Protein AF-A0A8U0WMX7-F1 (afdb_monomer)

Organism: NCBI:txid7396

pLDDT: mean 73.25, std 19.68, range [37.12, 96.5]

Structure (mmCIF, N/CA/C/O backbone):
data_AF-A0A8U0WMX7-F1
#
_entry.id   AF-A0A8U0WMX7-F1
#
loop_
_atom_site.group_PDB
_atom_site.id
_atom_site.type_symbol
_atom_site.label_atom_id
_atom_site.label_alt_id
_atom_site.label_comp_id
_atom_site.label_asym_id
_atom_site.label_entity_id
_atom_site.label_seq_id
_atom_site.pdbx_PDB_ins_code
_atom_site.Cartn_x
_atom_site.Cartn_y
_atom_site.Cartn_z
_atom_site.occupancy
_atom_site.B_iso_or_equiv
_atom_site.auth_seq_id
_atom_site.auth_comp_id
_atom_site.auth_asym_id
_atom_site.auth_atom_id
_atom_site.pdbx_PDB_model_num
ATOM 1 N N . ILE A 1 1 ? -8.417 4.239 -1.440 1.00 60.44 1 ILE A N 1
ATOM 2 C CA . ILE A 1 1 ? -7.847 4.938 -0.265 1.00 60.44 1 ILE A CA 1
ATOM 3 C C . ILE A 1 1 ? -7.856 6.411 -0.624 1.00 60.44 1 ILE A C 1
ATOM 5 O O . ILE A 1 1 ? -7.407 6.710 -1.723 1.00 60.44 1 ILE A O 1
ATOM 9 N N . ILE A 1 2 ? -8.414 7.293 0.203 1.00 64.56 2 ILE A N 1
ATOM 10 C CA . ILE A 1 2 ? -8.280 8.741 -0.016 1.00 64.56 2 ILE A CA 1
ATOM 11 C C . ILE A 1 2 ? -6.976 9.174 0.667 1.00 64.56 2 ILE A C 1
ATOM 13 O O . ILE A 1 2 ? -6.680 8.674 1.750 1.00 64.56 2 ILE A O 1
ATOM 17 N N . ALA A 1 3 ? -6.176 10.057 0.059 1.00 67.25 3 ALA A N 1
ATOM 18 C CA . ALA A 1 3 ? -4.869 10.459 0.602 1.00 67.25 3 ALA A CA 1
ATOM 19 C C . ALA A 1 3 ? -4.937 10.964 2.062 1.00 67.25 3 ALA A C 1
ATOM 21 O O . ALA A 1 3 ? -4.042 10.684 2.858 1.00 67.25 3 ALA A O 1
ATOM 22 N N . SER A 1 4 ? -6.039 11.618 2.446 1.00 69.19 4 SER A N 1
ATOM 23 C CA . SER A 1 4 ? -6.305 12.061 3.822 1.00 69.19 4 SER A CA 1
ATOM 24 C C . SER A 1 4 ? -6.423 10.914 4.837 1.00 69.19 4 SER A C 1
ATOM 26 O O . SER A 1 4 ? -6.137 11.096 6.015 1.00 69.19 4 SER A O 1
ATOM 28 N N . ASP A 1 5 ? -6.812 9.708 4.411 1.00 75.38 5 ASP A N 1
ATOM 29 C CA . ASP A 1 5 ? -6.971 8.552 5.308 1.00 75.38 5 ASP A CA 1
ATOM 30 C C . ASP A 1 5 ? -5.626 7.966 5.771 1.00 75.38 5 ASP A C 1
ATOM 32 O O . ASP A 1 5 ? -5.595 7.099 6.648 1.00 75.38 5 ASP A O 1
ATOM 36 N N . ILE A 1 6 ? -4.522 8.399 5.154 1.00 84.75 6 ILE A N 1
ATOM 37 C CA . ILE A 1 6 ? -3.182 7.829 5.320 1.00 84.75 6 ILE A CA 1
ATOM 38 C C . ILE A 1 6 ? -2.112 8.892 5.604 1.00 84.75 6 ILE A C 1
ATOM 40 O O . ILE A 1 6 ? -0.927 8.632 5.415 1.00 84.75 6 ILE A O 1
ATOM 44 N N . GLU A 1 7 ? -2.490 10.064 6.127 1.00 84.62 7 GLU A N 1
ATOM 45 C CA . GLU A 1 7 ? -1.554 11.154 6.468 1.00 84.62 7 GLU A CA 1
ATOM 46 C C . GLU A 1 7 ? -0.399 10.711 7.385 1.00 84.62 7 GLU A C 1
ATOM 48 O O . GLU A 1 7 ? 0.707 11.242 7.314 1.00 84.62 7 GLU A O 1
ATOM 53 N N . GLN A 1 8 ? -0.613 9.681 8.210 1.00 84.56 8 GLN A N 1
ATOM 54 C CA . GLN A 1 8 ? 0.416 9.098 9.082 1.00 84.56 8 GLN A CA 1
ATOM 55 C C . GLN A 1 8 ? 1.598 8.484 8.308 1.00 84.56 8 GLN A C 1
ATOM 57 O O . GLN A 1 8 ? 2.674 8.273 8.876 1.00 84.56 8 GLN A O 1
ATOM 62 N N . LEU A 1 9 ? 1.422 8.201 7.014 1.00 87.25 9 LEU A N 1
ATOM 63 C CA . LEU A 1 9 ? 2.481 7.736 6.121 1.00 87.25 9 LEU A CA 1
ATOM 64 C C . LEU A 1 9 ? 3.396 8.871 5.637 1.00 87.25 9 LEU A C 1
ATOM 66 O O . LEU A 1 9 ? 4.478 8.577 5.137 1.00 87.25 9 LEU A O 1
ATOM 70 N N . ASN A 1 10 ? 3.050 10.148 5.857 1.00 84.06 10 ASN A N 1
ATOM 71 C CA . ASN A 1 10 ? 3.895 11.303 5.504 1.00 84.06 10 ASN A CA 1
ATOM 72 C C . ASN A 1 10 ? 5.251 11.319 6.235 1.00 84.06 10 ASN A C 1
ATOM 74 O O . ASN A 1 10 ? 6.141 12.086 5.878 1.00 84.06 10 ASN A O 1
ATOM 78 N N . LYS A 1 11 ? 5.432 10.455 7.242 1.00 85.00 11 LYS A N 1
ATOM 79 C CA . LYS A 1 11 ? 6.725 10.206 7.896 1.00 85.00 11 LYS A CA 1
ATOM 80 C C . LYS A 1 11 ? 7.746 9.506 6.991 1.00 85.00 11 LYS A C 1
ATOM 82 O O . LYS A 1 11 ? 8.937 9.541 7.288 1.00 85.00 11 LYS A O 1
ATOM 87 N N . PHE A 1 12 ? 7.295 8.820 5.940 1.00 87.44 12 PHE A N 1
ATOM 88 C CA . PHE A 1 12 ? 8.174 8.167 4.976 1.00 87.44 12 PHE A CA 1
ATOM 89 C C . PHE A 1 12 ? 8.598 9.149 3.887 1.00 87.44 12 PHE A C 1
ATOM 91 O O . PHE A 1 12 ? 7.809 9.983 3.447 1.00 87.44 12 PHE A O 1
ATOM 98 N N . SER A 1 13 ? 9.838 9.017 3.412 1.00 83.69 13 SER A N 1
ATOM 99 C CA . SER A 1 13 ? 10.357 9.840 2.319 1.00 83.69 13 SER A CA 1
ATOM 100 C C . SER A 1 13 ? 9.501 9.677 1.057 1.00 83.69 13 SER A C 1
ATOM 102 O O . SER A 1 13 ? 9.469 8.605 0.445 1.00 83.69 13 SER A O 1
ATOM 104 N N . CYS A 1 14 ? 8.817 10.753 0.670 1.00 79.75 14 CYS A N 1
ATOM 105 C CA . CYS A 1 14 ? 8.045 10.829 -0.566 1.00 79.75 14 CYS A CA 1
ATOM 106 C C . CYS A 1 14 ? 8.983 11.089 -1.756 1.00 79.75 14 CYS A C 1
ATOM 108 O O . CYS A 1 14 ? 9.892 11.914 -1.676 1.00 79.75 14 CYS A O 1
ATOM 110 N N . GLY A 1 15 ? 8.764 10.384 -2.866 1.00 73.25 15 GLY A N 1
ATOM 111 C CA . GLY A 1 15 ? 9.591 10.435 -4.076 1.00 73.25 15 GLY A CA 1
ATOM 112 C C . GLY A 1 15 ? 9.359 11.640 -4.981 1.00 73.25 15 GLY A C 1
ATOM 113 O O . GLY A 1 15 ? 9.855 11.654 -6.102 1.00 73.25 15 GLY A O 1
ATOM 114 N N . GLY A 1 16 ? 8.603 12.636 -4.517 1.00 67.62 16 GLY A N 1
ATOM 115 C CA . GLY A 1 16 ? 8.374 13.893 -5.231 1.00 67.62 16 GLY A CA 1
ATOM 116 C C . GLY A 1 16 ? 7.174 13.899 -6.182 1.00 67.62 16 GLY A C 1
ATOM 117 O O . GLY A 1 16 ? 6.813 14.972 -6.654 1.00 67.62 16 GLY A O 1
ATOM 118 N N . TYR A 1 17 ? 6.517 12.758 -6.424 1.00 75.81 17 TYR A N 1
ATOM 119 C CA . TYR A 1 17 ? 5.250 12.691 -7.163 1.00 75.81 17 TYR A CA 1
ATOM 120 C C . TYR A 1 17 ? 4.098 12.323 -6.221 1.00 75.81 17 TYR A C 1
ATOM 122 O O . TYR A 1 17 ? 4.092 11.243 -5.624 1.00 75.81 17 TYR A O 1
ATOM 130 N N . SER A 1 18 ? 3.142 13.242 -6.078 1.00 81.19 18 SER A N 1
ATOM 131 C CA . SER A 1 18 ? 1.911 13.051 -5.316 1.00 81.19 18 SER A CA 1
ATOM 132 C C . SER A 1 18 ? 0.786 13.866 -5.954 1.00 81.19 18 SER A C 1
ATOM 134 O O . SER A 1 18 ? 0.950 15.064 -6.176 1.00 81.19 18 SER A O 1
ATOM 136 N N . ASP A 1 19 ? -0.346 13.225 -6.218 1.00 84.06 19 ASP A N 1
ATOM 137 C CA . ASP A 1 19 ? -1.609 13.854 -6.609 1.00 84.06 19 ASP A CA 1
ATOM 138 C C . ASP A 1 19 ? -2.739 13.416 -5.657 1.00 84.06 19 ASP A C 1
ATOM 140 O O . ASP A 1 19 ? -2.482 12.815 -4.613 1.00 84.06 19 ASP A O 1
ATOM 144 N N . GLU A 1 20 ? -3.991 13.747 -5.978 1.00 82.75 20 GLU A N 1
ATOM 145 C CA . GLU A 1 20 ? -5.161 13.435 -5.140 1.00 82.75 20 GLU A CA 1
ATOM 146 C C . GLU A 1 20 ? -5.394 11.924 -4.932 1.00 82.75 20 GLU A C 1
ATOM 148 O O . GLU A 1 20 ? -6.052 11.514 -3.974 1.00 82.75 20 GLU A O 1
ATOM 153 N N . THR A 1 21 ? -4.859 11.088 -5.823 1.00 84.38 21 THR A N 1
ATOM 154 C CA . THR A 1 21 ? -5.112 9.641 -5.898 1.00 84.38 21 THR A CA 1
ATOM 155 C C . THR A 1 21 ? -3.848 8.784 -5.835 1.00 84.38 21 THR A C 1
ATOM 157 O O . THR A 1 21 ? -3.938 7.585 -5.566 1.00 84.38 21 THR A O 1
ATOM 160 N N . THR A 1 22 ? -2.678 9.387 -6.041 1.00 87.62 22 THR A N 1
ATOM 161 C CA . THR A 1 22 ? -1.391 8.700 -6.162 1.00 87.62 22 THR A CA 1
ATOM 162 C C . THR A 1 22 ? -0.356 9.348 -5.257 1.00 87.62 22 THR A C 1
ATOM 164 O O . THR A 1 22 ? -0.168 10.558 -5.292 1.00 87.62 22 THR A O 1
ATOM 167 N N . ILE A 1 23 ? 0.373 8.540 -4.486 1.00 87.69 23 ILE A N 1
ATOM 168 C CA . ILE A 1 23 ? 1.525 8.981 -3.689 1.00 87.69 23 ILE A CA 1
ATOM 169 C C . ILE A 1 23 ? 2.672 8.006 -3.938 1.00 87.69 23 ILE A C 1
ATOM 171 O O . ILE A 1 23 ? 2.476 6.791 -3.889 1.00 87.69 23 ILE A O 1
ATOM 175 N N . VAL A 1 24 ? 3.875 8.526 -4.186 1.00 90.25 24 VAL A N 1
ATOM 176 C CA . VAL A 1 24 ? 5.076 7.709 -4.394 1.00 90.25 24 VAL A CA 1
ATOM 177 C C . VAL A 1 24 ? 5.966 7.755 -3.160 1.00 90.25 24 VAL A C 1
ATOM 179 O O . VAL A 1 24 ? 6.443 8.818 -2.772 1.00 90.25 24 VAL A O 1
ATOM 182 N N . TYR A 1 25 ? 6.268 6.593 -2.585 1.00 89.75 25 TYR A N 1
ATOM 183 C CA . TYR A 1 25 ? 7.238 6.459 -1.497 1.00 89.75 25 TYR A CA 1
ATOM 184 C C . TYR A 1 25 ? 8.525 5.799 -1.995 1.00 89.75 25 TYR A C 1
ATOM 186 O O . TYR A 1 25 ? 8.478 4.795 -2.702 1.00 89.75 25 TYR A O 1
ATOM 194 N N . LEU A 1 26 ? 9.683 6.325 -1.585 1.00 90.88 26 LEU A N 1
ATOM 195 C CA . LEU A 1 26 ? 11.000 5.758 -1.914 1.00 90.88 26 LEU A CA 1
ATOM 196 C C . LEU A 1 26 ? 11.487 4.799 -0.819 1.00 90.88 26 LEU A C 1
ATOM 198 O O . LEU A 1 26 ? 12.604 4.918 -0.317 1.00 90.88 26 LEU 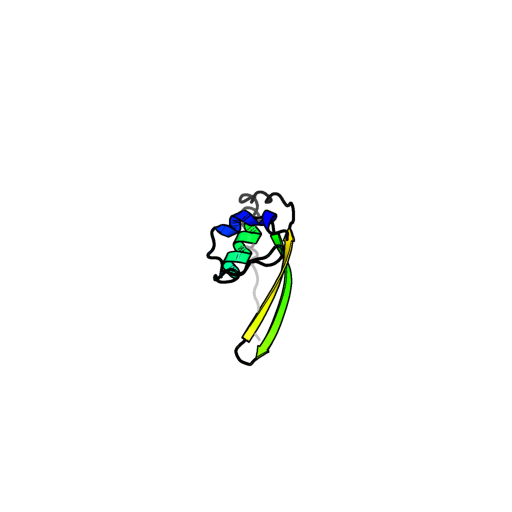A O 1
ATOM 202 N N . VAL A 1 27 ? 10.628 3.866 -0.406 1.00 91.19 27 VAL A N 1
ATOM 203 C CA . VAL A 1 27 ? 10.936 2.854 0.616 1.00 91.19 27 VAL A CA 1
ATOM 20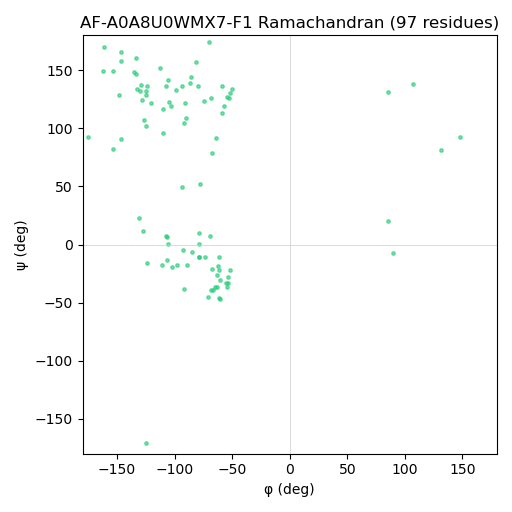4 C C . VAL A 1 27 ? 10.480 1.472 0.157 1.00 91.19 27 VAL A C 1
ATOM 206 O O . VAL A 1 27 ? 9.631 1.347 -0.722 1.00 91.19 27 VAL A O 1
ATOM 209 N N . HIS A 1 28 ? 11.035 0.421 0.766 1.00 92.31 28 HIS A N 1
ATOM 210 C CA . HIS A 1 28 ? 10.638 -0.951 0.458 1.00 92.31 28 HIS A CA 1
ATOM 211 C C . HIS A 1 28 ? 9.130 -1.156 0.718 1.00 92.31 28 HIS A C 1
ATOM 213 O O . HIS A 1 28 ? 8.650 -0.736 1.778 1.00 92.31 28 HIS A O 1
ATOM 219 N N . PRO A 1 29 ? 8.377 -1.831 -0.175 1.00 92.94 29 PRO A N 1
ATOM 220 C CA . PRO A 1 29 ? 6.920 -1.964 -0.063 1.00 92.94 29 PRO A CA 1
ATOM 221 C C . PRO A 1 29 ? 6.463 -2.567 1.269 1.00 92.94 29 PRO A C 1
ATOM 223 O O . PRO A 1 29 ? 5.444 -2.137 1.802 1.00 92.94 29 PRO A O 1
ATOM 226 N N . CYS A 1 30 ? 7.243 -3.476 1.871 1.00 94.06 30 CYS A N 1
ATOM 227 C CA . CYS A 1 30 ? 6.936 -4.022 3.201 1.00 94.06 30 CYS A CA 1
ATOM 228 C C . CYS A 1 30 ? 6.739 -2.937 4.272 1.00 94.06 30 CYS A C 1
ATOM 230 O O . CYS A 1 30 ? 5.864 -3.085 5.112 1.00 94.06 30 CYS A O 1
ATOM 232 N N . HIS A 1 31 ? 7.494 -1.831 4.236 1.00 93.44 31 HIS A N 1
ATOM 233 C CA . HIS A 1 31 ? 7.326 -0.753 5.218 1.00 93.44 31 HIS A CA 1
ATOM 234 C C . HIS A 1 31 ? 5.976 -0.045 5.063 1.00 93.44 31 HIS A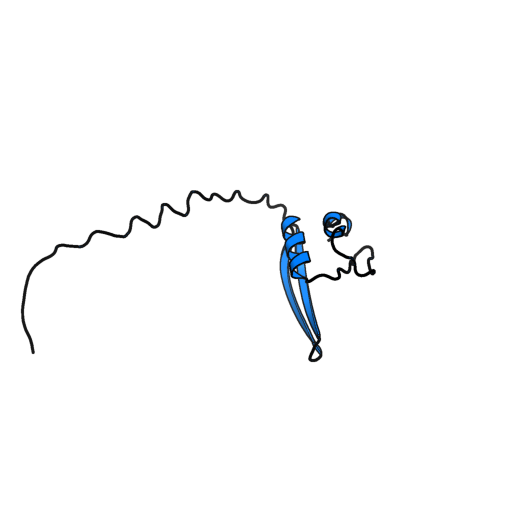 C 1
ATOM 236 O O . HIS A 1 31 ? 5.339 0.292 6.061 1.00 93.44 31 HIS A O 1
ATOM 242 N N . ILE A 1 32 ? 5.533 0.162 3.820 1.00 93.75 32 ILE A N 1
ATOM 243 C CA . ILE A 1 32 ? 4.241 0.789 3.530 1.00 93.75 32 ILE A CA 1
ATOM 244 C C . ILE A 1 32 ? 3.100 -0.159 3.894 1.00 93.75 32 ILE A C 1
ATOM 246 O O . ILE A 1 32 ? 2.161 0.257 4.566 1.00 93.75 32 ILE A O 1
ATOM 250 N N . LEU A 1 33 ? 3.203 -1.437 3.521 1.00 94.31 33 LEU A N 1
ATOM 251 C CA . LEU A 1 33 ? 2.192 -2.449 3.830 1.00 94.31 33 LEU A CA 1
ATOM 252 C C . LEU A 1 33 ? 2.004 -2.626 5.342 1.00 94.31 33 LEU A C 1
ATOM 254 O O . LEU A 1 33 ? 0.872 -2.571 5.811 1.00 94.31 33 LEU A O 1
ATOM 258 N N . SER A 1 34 ? 3.088 -2.741 6.115 1.00 93.38 34 SER A N 1
ATOM 259 C CA . SER A 1 34 ? 3.001 -2.847 7.578 1.00 93.38 34 SER A CA 1
ATOM 260 C C . SER A 1 34 ? 2.428 -1.585 8.228 1.00 93.38 34 SER A C 1
ATOM 262 O O . SER A 1 34 ? 1.676 -1.665 9.194 1.00 93.38 34 SER A O 1
ATOM 264 N N . ALA A 1 35 ? 2.750 -0.397 7.711 1.00 92.94 35 ALA A N 1
ATOM 265 C CA . ALA A 1 35 ? 2.160 0.832 8.231 1.00 92.94 35 ALA A CA 1
ATOM 266 C C . ALA A 1 35 ? 0.658 0.921 7.918 1.00 92.94 35 ALA A C 1
ATOM 268 O O . ALA A 1 35 ? -0.117 1.336 8.775 1.00 92.94 35 ALA A O 1
ATOM 269 N N . LEU A 1 36 ? 0.239 0.496 6.723 1.00 92.31 36 LEU A N 1
ATOM 270 C CA . LEU A 1 36 ? -1.172 0.395 6.351 1.00 92.31 36 LEU A CA 1
ATOM 271 C C . LEU A 1 36 ? -1.925 -0.625 7.220 1.00 92.31 36 LEU A C 1
ATOM 273 O O . LEU A 1 36 ? -3.063 -0.363 7.596 1.00 92.31 36 LEU A O 1
ATOM 277 N N . GLU A 1 37 ? -1.288 -1.729 7.604 1.00 92.06 37 GLU A N 1
ATOM 278 C CA . GLU A 1 37 ? -1.853 -2.712 8.537 1.00 92.06 37 GLU A CA 1
ATOM 279 C C . GLU A 1 37 ? -2.149 -2.103 9.913 1.00 92.06 37 GLU A C 1
ATOM 281 O O . GLU A 1 37 ? -3.265 -2.229 10.412 1.00 92.06 37 GLU A O 1
ATOM 286 N N . ILE A 1 38 ? -1.211 -1.332 10.474 1.00 90.56 38 ILE A N 1
ATOM 287 C CA . ILE A 1 38 ? -1.409 -0.596 11.739 1.00 90.56 38 ILE A CA 1
ATOM 288 C C . ILE A 1 38 ? -2.559 0.423 11.630 1.00 90.56 38 ILE A C 1
ATOM 290 O O . ILE A 1 38 ? -3.252 0.695 12.607 1.00 90.56 38 ILE A O 1
ATOM 294 N N . LEU A 1 39 ? -2.789 0.975 10.435 1.00 89.88 39 LEU A N 1
ATOM 295 C CA . LEU A 1 39 ? -3.900 1.889 10.141 1.00 89.88 39 LEU A CA 1
ATOM 296 C C . LEU A 1 39 ? -5.251 1.175 9.926 1.00 89.88 39 LEU A C 1
ATOM 298 O O . LEU A 1 39 ? -6.256 1.838 9.647 1.00 89.88 39 LEU A O 1
ATOM 302 N N . GLY A 1 40 ? -5.286 -0.156 10.036 1.00 90.12 40 GLY A N 1
ATOM 303 C CA . GLY A 1 40 ? -6.487 -0.974 9.867 1.00 90.12 40 GLY A CA 1
ATOM 304 C C . GLY A 1 40 ? -6.790 -1.352 8.416 1.00 90.12 40 GLY A C 1
ATOM 305 O O . GLY A 1 40 ? -7.933 -1.667 8.083 1.00 90.12 40 GLY A O 1
ATOM 306 N N . PHE A 1 41 ? -5.804 -1.294 7.517 1.00 91.69 41 PHE A N 1
ATOM 307 C CA . PHE A 1 41 ? -5.951 -1.790 6.150 1.00 91.69 41 PHE A CA 1
ATOM 308 C C . PHE A 1 41 ? -5.353 -3.184 6.010 1.00 91.69 41 PHE A C 1
ATOM 310 O O . PHE A 1 41 ? -4.201 -3.410 6.358 1.00 91.69 41 PHE A O 1
ATOM 317 N N . ARG A 1 42 ? -6.086 -4.098 5.377 1.00 92.69 42 ARG A N 1
ATOM 318 C CA . ARG A 1 42 ? -5.564 -5.415 5.002 1.00 92.69 42 ARG A CA 1
ATOM 319 C C . ARG A 1 42 ? -5.448 -5.568 3.495 1.00 92.69 42 ARG A C 1
ATOM 321 O O . ARG A 1 42 ? -6.245 -5.000 2.745 1.00 92.69 42 ARG A O 1
ATOM 328 N N . VAL A 1 43 ? -4.504 -6.394 3.059 1.00 94.38 43 VAL A N 1
ATOM 329 C CA . VAL A 1 43 ? -4.442 -6.873 1.674 1.00 94.38 43 VAL A CA 1
ATOM 330 C C . VAL A 1 43 ? -5.632 -7.805 1.432 1.00 94.38 43 VAL A C 1
ATOM 332 O O . VAL A 1 43 ? -5.816 -8.774 2.162 1.00 94.38 43 VAL A O 1
ATOM 335 N N . VAL A 1 44 ? -6.425 -7.534 0.397 1.00 95.56 44 VAL A N 1
ATOM 336 C CA . VAL A 1 44 ? -7.539 -8.404 -0.035 1.00 95.56 44 VAL A CA 1
ATOM 337 C C . VAL A 1 44 ? -7.284 -9.080 -1.380 1.00 95.56 44 VAL A C 1
ATOM 339 O O . VAL A 1 44 ? -7.938 -10.064 -1.706 1.00 95.56 44 VAL A O 1
ATOM 342 N N . ALA A 1 45 ? -6.329 -8.569 -2.156 1.00 96.44 45 ALA A N 1
ATOM 343 C CA . ALA A 1 45 ? -5.839 -9.194 -3.375 1.00 96.44 45 ALA A CA 1
ATOM 344 C C . ALA A 1 45 ? -4.401 -8.744 -3.643 1.00 96.44 45 ALA A C 1
ATOM 346 O O . ALA A 1 45 ? -4.031 -7.611 -3.321 1.00 96.44 45 ALA A O 1
ATOM 347 N N . SER A 1 46 ? -3.608 -9.609 -4.265 1.00 96.31 46 SER A N 1
ATOM 348 C CA . SER A 1 46 ? -2.276 -9.283 -4.762 1.00 96.31 46 SER A CA 1
ATOM 349 C C . SER A 1 46 ? -2.087 -9.836 -6.169 1.00 96.31 46 SER A C 1
ATOM 351 O O . SER A 1 46 ? -2.658 -10.865 -6.534 1.00 96.31 46 SER A O 1
ATOM 353 N N . SER A 1 47 ? -1.292 -9.140 -6.970 1.00 95.12 47 SER A N 1
ATOM 354 C CA . SER A 1 47 ? -0.915 -9.579 -8.311 1.00 95.12 47 SER A CA 1
ATOM 355 C C . SER A 1 47 ? 0.499 -9.125 -8.639 1.00 95.12 47 SER A C 1
ATOM 357 O O . SER A 1 47 ? 1.001 -8.155 -8.069 1.00 95.12 47 SER A O 1
ATOM 359 N N . SER A 1 48 ? 1.129 -9.811 -9.584 1.00 92.88 48 SER A N 1
ATOM 360 C CA . SER A 1 48 ? 2.415 -9.412 -10.1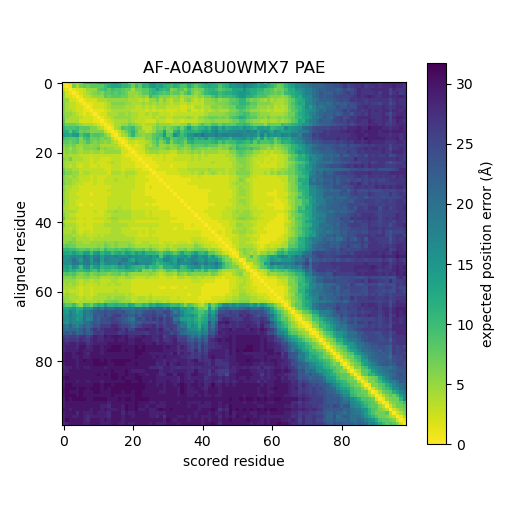40 1.00 92.88 48 SER A CA 1
ATOM 361 C C . SER A 1 48 ? 2.400 -9.496 -11.660 1.00 92.88 48 SER A C 1
ATOM 363 O O . SER A 1 48 ? 1.735 -10.351 -12.249 1.00 92.88 48 SER A O 1
ATOM 365 N N . THR A 1 49 ? 3.143 -8.597 -12.291 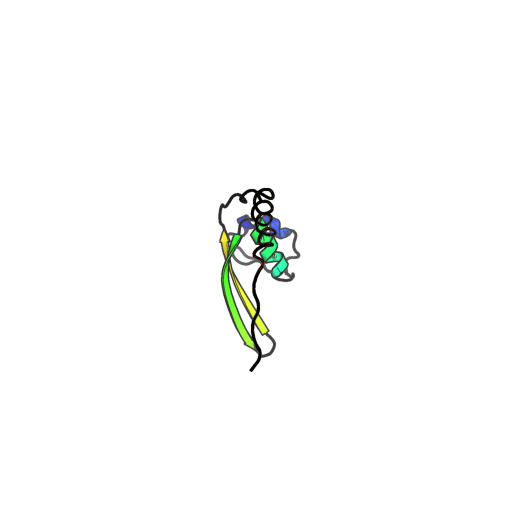1.00 87.94 49 THR A N 1
ATOM 366 C CA . THR A 1 49 ? 3.368 -8.566 -13.736 1.00 87.94 49 THR A CA 1
ATOM 367 C C . THR A 1 49 ? 4.869 -8.501 -13.993 1.00 87.94 49 THR A C 1
ATOM 369 O O . THR A 1 49 ? 5.569 -7.618 -13.500 1.00 87.94 49 THR A O 1
ATOM 372 N N . ALA A 1 50 ? 5.380 -9.459 -14.768 1.00 83.25 50 ALA A N 1
ATOM 373 C CA . ALA A 1 50 ? 6.755 -9.441 -15.254 1.00 83.25 50 ALA A CA 1
ATOM 374 C C . ALA A 1 50 ? 6.765 -8.747 -16.622 1.00 83.25 50 ALA A C 1
ATOM 376 O O . ALA A 1 50 ? 6.296 -9.312 -17.610 1.00 83.25 50 ALA A O 1
ATOM 377 N N . VAL A 1 51 ? 7.240 -7.500 -16.674 1.00 69.62 51 VAL A N 1
ATOM 378 C CA . VAL A 1 51 ? 7.155 -6.666 -17.888 1.00 69.62 51 VAL A CA 1
ATOM 379 C C . VAL A 1 51 ? 8.414 -6.815 -18.749 1.00 69.62 51 VAL A C 1
ATOM 381 O O . VAL A 1 51 ? 8.332 -6.857 -19.976 1.00 69.62 51 VAL A O 1
ATOM 384 N N . LYS A 1 52 ? 9.593 -6.920 -18.119 1.00 78.69 52 LYS A N 1
ATOM 385 C CA . LYS A 1 52 ? 10.908 -7.151 -18.753 1.00 78.69 52 LYS A CA 1
ATOM 386 C C . LYS A 1 52 ? 11.780 -8.002 -17.826 1.00 78.69 52 LYS A C 1
ATOM 388 O O . LYS A 1 52 ? 11.451 -8.125 -16.652 1.00 78.69 52 LYS A O 1
ATOM 393 N N . GLN A 1 53 ? 12.886 -8.555 -18.341 1.00 66.50 53 GLN A N 1
ATOM 394 C CA . GLN A 1 53 ? 13.747 -9.518 -17.624 1.00 66.50 53 GLN A CA 1
ATOM 395 C C . GLN A 1 53 ? 14.199 -9.063 -16.221 1.00 66.50 53 GLN A C 1
ATOM 397 O O . GLN A 1 53 ? 14.430 -9.922 -15.380 1.00 66.50 53 GLN A O 1
ATOM 402 N N . ASP A 1 54 ? 14.196 -7.755 -15.934 1.00 78.69 54 ASP A N 1
ATOM 403 C CA . ASP A 1 54 ? 14.617 -7.196 -14.642 1.00 78.69 54 ASP A CA 1
ATOM 404 C C . ASP A 1 54 ? 13.583 -6.257 -13.990 1.00 78.69 54 ASP A C 1
ATOM 406 O O . ASP A 1 54 ? 13.902 -5.543 -13.039 1.00 78.69 54 ASP A O 1
ATOM 410 N N . TYR A 1 55 ? 12.342 -6.216 -14.495 1.00 80.94 55 TYR A N 1
ATOM 411 C CA . TYR A 1 55 ? 11.295 -5.340 -13.960 1.00 80.94 55 TYR A CA 1
ATOM 412 C C . TYR A 1 55 ? 10.051 -6.137 -13.579 1.00 80.94 55 TYR A C 1
ATOM 414 O O . TYR A 1 55 ? 9.244 -6.521 -14.433 1.00 80.94 55 TYR A O 1
ATOM 422 N N . ASN A 1 56 ? 9.925 -6.367 -12.273 1.00 86.19 56 ASN A N 1
ATOM 423 C CA . ASN A 1 56 ? 8.764 -6.990 -11.661 1.00 86.19 56 ASN A CA 1
ATOM 424 C C . ASN A 1 56 ? 7.920 -5.912 -10.990 1.00 86.19 56 ASN A C 1
ATOM 426 O O . ASN A 1 56 ? 8.380 -5.240 -10.064 1.00 86.19 56 ASN A O 1
ATOM 430 N N . GLU A 1 57 ? 6.684 -5.777 -11.446 1.00 91.25 57 GLU A N 1
ATOM 431 C CA . GLU A 1 57 ? 5.681 -4.953 -10.790 1.00 91.25 57 GLU A CA 1
ATOM 432 C C . GLU A 1 57 ? 4.861 -5.827 -9.847 1.00 91.25 57 GLU A C 1
ATOM 434 O O . GLU A 1 57 ? 4.456 -6.941 -10.190 1.00 91.25 57 GLU A O 1
ATOM 439 N N . TYR A 1 58 ? 4.603 -5.303 -8.653 1.00 93.19 58 TYR A N 1
ATOM 440 C CA . TYR A 1 58 ? 3.753 -5.929 -7.652 1.00 93.19 58 TYR A CA 1
ATOM 441 C C . TYR A 1 58 ? 2.650 -4.954 -7.274 1.00 93.19 58 TYR A C 1
ATOM 443 O O . TYR A 1 58 ? 2.900 -3.765 -7.073 1.00 93.19 58 TYR A O 1
ATOM 451 N N . MET A 1 59 ? 1.433 -5.467 -7.163 1.00 94.88 59 MET A N 1
ATOM 452 C CA . MET A 1 59 ? 0.256 -4.685 -6.830 1.00 94.88 59 MET A CA 1
ATOM 453 C C . MET A 1 59 ? -0.484 -5.346 -5.675 1.00 94.88 59 MET A C 1
ATOM 455 O O . MET A 1 59 ? -0.670 -6.564 -5.653 1.00 94.88 59 MET A O 1
ATOM 459 N N . TRP A 1 60 ? -0.937 -4.524 -4.731 1.00 96.50 60 TRP A N 1
ATOM 460 C CA . TRP A 1 60 ? -1.772 -4.942 -3.613 1.00 96.50 60 TRP A CA 1
ATOM 461 C C . TRP A 1 60 ? -3.041 -4.102 -3.594 1.00 96.50 60 TRP A C 1
ATOM 463 O O . TRP A 1 60 ? -2.987 -2.874 -3.609 1.00 96.50 60 TRP A O 1
ATOM 473 N N . THR A 1 61 ? -4.189 -4.770 -3.538 1.00 95.00 61 THR A N 1
ATOM 474 C CA . THR A 1 61 ? -5.465 -4.115 -3.252 1.00 95.00 61 THR A CA 1
ATOM 475 C C . THR A 1 61 ? -5.690 -4.155 -1.752 1.00 95.00 61 THR A C 1
ATOM 477 O O . THR A 1 61 ? -5.737 -5.234 -1.158 1.00 95.00 61 THR A O 1
ATOM 480 N N . MET A 1 62 ? -5.839 -2.980 -1.146 1.00 93.12 62 MET A N 1
ATOM 481 C CA . MET A 1 62 ? -6.030 -2.824 0.293 1.00 93.12 62 MET A CA 1
ATOM 482 C C . MET A 1 62 ? -7.485 -2.472 0.609 1.00 93.12 62 MET A C 1
ATOM 484 O O . MET A 1 62 ? -8.097 -1.658 -0.086 1.00 93.12 62 MET A O 1
ATOM 488 N N . ARG A 1 63 ? -8.028 -3.025 1.694 1.00 91.62 63 ARG A N 1
ATOM 489 C CA . ARG A 1 63 ? -9.351 -2.678 2.231 1.00 91.62 63 ARG A CA 1
ATOM 490 C C . ARG A 1 63 ? -9.218 -2.271 3.691 1.00 91.62 63 ARG A C 1
ATOM 492 O O . ARG A 1 63 ? -8.583 -2.987 4.458 1.00 91.62 63 ARG A O 1
ATOM 499 N N . LYS A 1 64 ? -9.828 -1.143 4.065 1.00 89.12 64 LYS A N 1
ATOM 500 C CA . LYS A 1 64 ? -9.949 -0.746 5.470 1.00 89.12 64 LYS A CA 1
ATOM 501 C C . LYS A 1 64 ? -11.011 -1.608 6.132 1.00 89.12 64 LYS A C 1
ATOM 503 O O . LYS A 1 64 ? -12.149 -1.642 5.659 1.00 89.12 64 LYS A O 1
ATOM 508 N N . GLU A 1 65 ? -10.638 -2.295 7.196 1.00 79.56 65 GLU A N 1
ATOM 509 C CA . GLU A 1 65 ? -11.562 -3.082 8.000 1.00 79.56 65 GLU A CA 1
ATOM 510 C C . GLU A 1 65 ? -11.535 -2.537 9.418 1.00 79.56 65 GLU A C 1
ATOM 512 O O . GLU A 1 65 ? -10.480 -2.421 10.030 1.00 79.56 65 GLU A O 1
ATOM 517 N N . PHE A 1 66 ? -12.698 -2.119 9.914 1.00 62.22 66 PHE A N 1
ATOM 518 C CA . PHE A 1 66 ? -12.868 -1.550 11.251 1.00 62.22 66 PHE A CA 1
ATOM 519 C C . PHE A 1 66 ? -12.878 -2.652 12.314 1.00 62.22 66 PHE A C 1
ATOM 521 O O . PHE A 1 66 ? -13.818 -2.757 13.097 1.00 62.22 66 PHE A O 1
ATOM 528 N N . SER A 1 67 ? -11.868 -3.512 12.307 1.00 58.56 67 SER A N 1
ATOM 529 C CA . SER A 1 67 ? -11.725 -4.525 13.339 1.00 58.56 67 SER A CA 1
ATOM 530 C C . SER A 1 67 ? -10.890 -3.919 14.456 1.00 58.56 67 SER A C 1
ATOM 532 O O . SER A 1 67 ? -9.699 -3.668 14.281 1.00 58.56 67 SER A O 1
ATOM 534 N N . GLU A 1 68 ? -11.527 -3.642 15.593 1.00 53.28 68 GLU A N 1
ATOM 535 C CA . GLU A 1 68 ? -10.813 -3.489 16.860 1.00 53.28 68 GLU A CA 1
ATOM 536 C C . GLU A 1 68 ? -9.923 -4.734 17.028 1.00 53.28 68 GLU A C 1
ATOM 538 O O . GLU A 1 68 ? -10.409 -5.838 16.759 1.00 53.28 68 GLU A O 1
ATOM 543 N N . PRO A 1 69 ? -8.620 -4.597 17.342 1.00 58.69 69 PRO A N 1
ATOM 544 C CA . PRO A 1 69 ? -7.761 -5.763 17.484 1.00 58.69 69 PRO A CA 1
ATOM 545 C C . PRO A 1 69 ? -8.377 -6.670 18.547 1.00 58.69 69 PRO A C 1
ATOM 547 O O . PRO A 1 69 ? -8.560 -6.232 19.685 1.00 58.69 69 PRO A O 1
ATOM 550 N N . GLU A 1 70 ? -8.729 -7.906 18.175 1.00 55.06 70 GLU A N 1
ATOM 551 C CA . GLU A 1 70 ? -9.142 -8.899 19.164 1.00 55.06 70 GLU A CA 1
ATOM 552 C C . GLU A 1 70 ? -8.032 -8.960 20.222 1.00 55.06 70 GLU A C 1
ATOM 554 O O . GLU A 1 70 ? -6.853 -9.083 19.855 1.00 55.06 70 GLU A O 1
ATOM 559 N N . PRO A 1 71 ? -8.359 -8.788 21.516 1.00 63.59 71 PRO A N 1
ATOM 560 C CA . PRO A 1 71 ? -7.358 -8.871 22.560 1.00 63.59 71 PRO A CA 1
ATOM 561 C C . PRO A 1 71 ? -6.658 -10.219 22.419 1.00 63.59 71 PRO A C 1
ATOM 563 O O . PRO A 1 71 ? -7.303 -11.263 22.329 1.00 63.59 71 PRO A O 1
ATOM 566 N N . LEU A 1 72 ? -5.328 -10.187 22.343 1.00 56.91 72 LEU A N 1
ATOM 567 C CA . LEU A 1 72 ? -4.518 -11.395 22.379 1.00 56.91 72 LEU A CA 1
ATOM 568 C C . LEU A 1 72 ? -4.737 -12.036 23.752 1.00 56.91 72 LEU A C 1
ATOM 570 O O . LEU A 1 72 ? -4.040 -11.701 24.708 1.00 56.91 72 LEU A O 1
ATOM 574 N N . ASP A 1 73 ? -5.713 -12.936 23.858 1.00 53.66 73 ASP A N 1
ATOM 575 C CA . ASP A 1 73 ? -5.894 -13.804 25.015 1.00 53.66 73 ASP A CA 1
ATOM 576 C C . ASP A 1 73 ? -4.710 -14.779 25.060 1.00 53.66 73 ASP A C 1
ATOM 578 O O . ASP A 1 73 ? -4.777 -15.938 24.655 1.00 53.66 73 ASP A O 1
A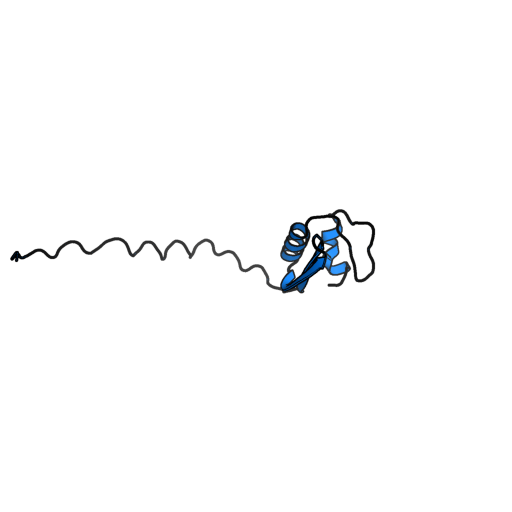TOM 582 N N . THR A 1 74 ? -3.568 -14.298 25.550 1.00 55.50 74 THR A N 1
ATOM 583 C CA . THR A 1 74 ? -2.339 -15.078 25.733 1.00 55.50 74 THR A CA 1
ATOM 584 C C . THR A 1 74 ? -2.446 -16.135 26.841 1.00 55.50 74 THR A C 1
ATOM 586 O O . THR A 1 74 ? -1.444 -16.765 27.170 1.00 55.50 74 THR A O 1
ATOM 589 N N . GLU A 1 75 ? -3.626 -16.375 27.420 1.00 55.38 75 GLU A N 1
ATOM 590 C CA . GLU A 1 75 ? -3.779 -17.260 28.585 1.00 55.38 75 GLU A CA 1
ATOM 591 C C . GLU A 1 75 ? -4.419 -18.632 28.312 1.00 55.38 75 GLU A C 1
ATOM 593 O O . GLU A 1 75 ? -4.292 -19.525 29.151 1.00 55.38 75 GLU A O 1
ATOM 598 N N . THR A 1 76 ? -5.048 -18.881 27.161 1.00 50.06 76 THR A N 1
ATOM 599 C CA . THR A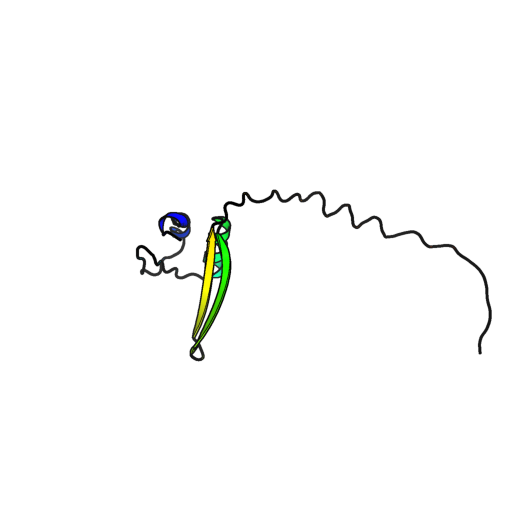 1 76 ? -5.810 -20.135 26.954 1.00 50.06 76 THR A CA 1
ATOM 600 C C . THR A 1 76 ? -5.108 -21.200 26.108 1.00 50.06 76 THR A C 1
ATOM 602 O O . THR A 1 76 ? -5.411 -22.380 26.262 1.00 50.06 76 THR A O 1
ATOM 605 N N . ALA A 1 77 ? -4.092 -20.864 25.305 1.00 47.78 77 ALA A N 1
ATOM 606 C CA . ALA A 1 77 ? -3.448 -21.846 24.417 1.00 47.78 77 ALA A CA 1
ATOM 607 C C . ALA A 1 77 ? -2.429 -22.792 25.096 1.00 47.78 77 ALA A C 1
ATOM 609 O O . ALA A 1 77 ? -1.989 -23.762 24.480 1.00 47.78 77 ALA A O 1
ATOM 610 N N . VAL A 1 78 ? -2.032 -22.549 26.354 1.00 48.84 78 VAL A N 1
ATOM 611 C CA . VAL A 1 78 ? -0.947 -23.325 27.000 1.00 48.84 78 VAL A CA 1
ATOM 612 C C . VAL A 1 78 ? -1.464 -24.455 27.902 1.00 48.84 78 VAL A C 1
ATOM 614 O O . VAL A 1 78 ? -0.719 -25.382 28.215 1.00 48.84 78 VAL A O 1
ATOM 617 N N . LYS A 1 79 ? -2.740 -24.437 28.315 1.00 48.06 79 LYS A N 1
ATOM 618 C CA . LYS A 1 79 ? -3.252 -25.408 29.301 1.00 48.06 79 LYS A CA 1
ATOM 619 C C . LYS A 1 79 ? -3.811 -26.708 28.721 1.00 48.06 79 LYS A C 1
ATOM 621 O O . LYS A 1 79 ? -3.900 -27.684 29.459 1.00 48.06 79 LYS A O 1
ATOM 626 N N . GLU A 1 80 ? -4.130 -26.763 27.431 1.00 46.78 80 GLU A N 1
ATOM 627 C CA . GLU A 1 80 ? -4.818 -27.927 26.846 1.00 46.78 80 GLU A CA 1
ATOM 628 C C . GLU A 1 80 ? -3.878 -28.995 26.252 1.00 46.78 80 GLU A C 1
ATOM 630 O O . GLU A 1 80 ? -4.337 -30.068 25.876 1.00 46.78 80 GLU A O 1
ATOM 635 N N . ASN A 1 81 ? -2.557 -28.769 26.218 1.00 51.47 81 ASN A N 1
ATOM 636 C CA . ASN A 1 81 ? -1.599 -29.712 25.611 1.00 51.47 81 ASN A CA 1
ATOM 637 C C . ASN A 1 81 ? -0.707 -30.495 26.595 1.00 51.47 81 ASN A C 1
ATOM 639 O O . ASN A 1 81 ? 0.191 -31.215 26.164 1.00 51.47 81 ASN A O 1
ATOM 643 N N . LEU A 1 82 ? -0.939 -30.408 27.910 1.00 52.47 82 LEU A N 1
ATOM 644 C CA . LEU A 1 82 ? -0.121 -31.118 28.911 1.00 52.47 82 LEU A CA 1
ATOM 645 C C . LEU A 1 82 ? -0.802 -32.345 29.543 1.00 52.47 82 LEU A C 1
ATOM 647 O O . LEU A 1 82 ? -0.180 -33.016 30.362 1.00 52.47 82 LEU A O 1
ATOM 651 N N . SER A 1 83 ? -2.037 -32.697 29.170 1.00 54.66 83 SER A N 1
ATOM 652 C CA . SER A 1 83 ? -2.750 -33.822 29.804 1.00 54.66 83 SER A CA 1
ATOM 653 C C . SER A 1 83 ? -2.450 -35.208 29.218 1.00 54.66 83 SER A C 1
ATOM 655 O O . SER A 1 83 ? -2.910 -36.202 29.773 1.00 54.66 83 SER A O 1
ATOM 657 N N . ASN A 1 84 ? -1.686 -35.315 28.124 1.00 51.72 84 ASN A N 1
ATOM 658 C CA . ASN A 1 84 ? -1.660 -36.557 27.333 1.00 51.72 84 ASN A CA 1
ATOM 659 C C . ASN A 1 84 ? -0.379 -37.390 27.497 1.00 51.72 84 ASN A C 1
ATOM 661 O O . ASN A 1 84 ? -0.206 -38.388 26.802 1.00 51.72 84 ASN A O 1
ATOM 665 N N . ILE A 1 85 ? 0.523 -37.024 28.411 1.00 54.47 85 ILE A N 1
ATOM 666 C CA . ILE A 1 85 ? 1.730 -37.813 28.683 1.00 54.47 85 ILE A CA 1
ATOM 667 C C . ILE A 1 85 ? 1.608 -38.455 30.063 1.00 54.47 85 ILE A C 1
ATOM 669 O O . ILE A 1 85 ? 1.935 -37.856 31.083 1.00 54.47 85 ILE A O 1
ATOM 673 N N . GLY A 1 86 ? 1.158 -39.713 30.068 1.00 48.31 86 GLY A N 1
ATOM 674 C CA . GLY A 1 86 ? 1.476 -40.654 31.140 1.00 48.31 86 GLY A CA 1
ATOM 675 C C . GLY A 1 86 ? 0.303 -41.430 31.726 1.00 48.31 86 GLY A C 1
ATOM 676 O O . GLY A 1 86 ? -0.130 -41.117 32.830 1.00 48.31 86 GLY A O 1
ATOM 677 N N . ARG A 1 87 ? -0.120 -42.516 31.060 1.00 50.41 87 ARG A N 1
ATOM 678 C CA . ARG A 1 87 ? -0.450 -43.793 31.729 1.00 50.41 87 ARG A CA 1
ATOM 679 C C . ARG A 1 87 ? -0.793 -44.901 30.729 1.00 50.41 87 ARG A C 1
ATOM 681 O O . ARG A 1 87 ? -1.949 -45.096 30.395 1.00 50.41 87 ARG A O 1
ATOM 688 N N . GLU A 1 88 ? 0.206 -45.686 30.343 1.00 41.00 88 GLU A N 1
ATOM 689 C CA . GLU A 1 88 ? -0.004 -47.121 30.119 1.00 41.00 88 GLU A CA 1
ATOM 690 C C . GLU A 1 88 ? 1.319 -47.864 30.333 1.00 41.00 88 GLU A C 1
ATOM 692 O O . GLU A 1 88 ? 2.094 -48.140 29.425 1.00 41.00 88 GLU A O 1
ATOM 697 N N . ALA A 1 89 ? 1.610 -48.126 31.605 1.00 43.81 89 ALA A N 1
ATOM 698 C CA . ALA A 1 89 ? 2.556 -49.145 32.023 1.00 43.81 89 ALA A CA 1
ATOM 699 C C . ALA A 1 89 ? 1.814 -50.040 33.018 1.00 43.81 89 ALA A C 1
ATOM 701 O O . ALA A 1 89 ? 1.520 -49.588 34.123 1.00 43.81 89 ALA A O 1
ATOM 702 N N . ALA A 1 90 ? 1.471 -51.254 32.575 1.00 39.09 90 ALA A N 1
ATOM 703 C CA . ALA A 1 90 ? 1.391 -52.509 33.337 1.00 39.09 90 ALA A CA 1
ATOM 704 C C . ALA A 1 90 ? 0.289 -53.430 32.781 1.00 39.09 90 ALA A C 1
ATOM 706 O O . ALA A 1 90 ? -0.859 -53.387 33.211 1.00 39.09 90 ALA A O 1
ATOM 707 N N . GLY A 1 91 ? 0.684 -54.313 31.866 1.00 37.53 91 GLY A N 1
ATOM 708 C CA . GLY A 1 91 ? -0.029 -55.539 31.517 1.00 37.53 91 GLY A CA 1
ATOM 709 C C . GLY A 1 91 ? 1.013 -56.595 31.161 1.00 37.53 91 GLY A C 1
ATOM 710 O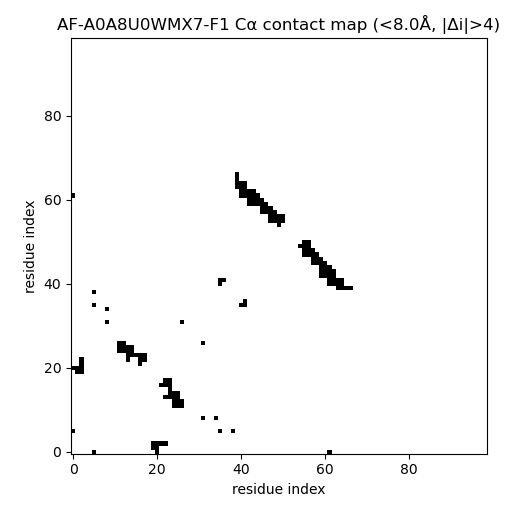 O . GLY A 1 91 ? 1.511 -56.622 30.043 1.00 37.53 91 GLY A O 1
ATOM 711 N N . LEU A 1 92 ? 1.432 -57.357 32.169 1.00 40.62 92 LEU A N 1
ATOM 712 C CA . LEU A 1 92 ? 2.437 -58.421 32.126 1.00 40.62 92 LEU A CA 1
ATOM 713 C C . LEU A 1 92 ? 1.813 -59.738 31.606 1.00 40.62 92 LEU A C 1
ATOM 715 O O . LEU A 1 92 ? 0.627 -59.963 31.825 1.00 40.62 92 LEU A O 1
ATOM 719 N N . GLU A 1 93 ? 2.671 -60.621 31.069 1.00 37.12 93 GLU A N 1
ATOM 720 C CA . GLU A 1 93 ? 2.473 -62.064 30.769 1.00 37.12 93 GLU A CA 1
ATOM 721 C C . GLU A 1 93 ? 1.812 -62.375 29.402 1.00 37.12 93 GLU A C 1
ATOM 723 O O . GLU A 1 93 ? 0.807 -61.786 29.042 1.00 37.12 93 GLU A O 1
ATOM 728 N N . SER A 1 94 ? 2.289 -63.278 28.534 1.00 40.31 94 SER A N 1
ATOM 729 C CA . SER A 1 94 ? 3.196 -64.424 28.673 1.00 40.31 94 SER A CA 1
ATOM 730 C C . SER A 1 94 ? 3.776 -64.852 27.302 1.00 40.31 94 SER A C 1
ATOM 732 O O . SER A 1 94 ? 3.366 -64.376 26.247 1.00 40.31 94 SER A O 1
ATOM 734 N N . CYS A 1 95 ? 4.760 -65.748 27.356 1.00 39.47 95 CYS A N 1
ATOM 735 C CA . CYS A 1 95 ? 5.709 -66.200 26.340 1.00 39.47 95 CYS A CA 1
ATOM 736 C C . CYS A 1 95 ? 5.169 -67.059 25.169 1.00 39.47 95 CYS A C 1
ATOM 738 O O . CYS A 1 95 ? 4.067 -67.595 25.222 1.00 39.47 95 CYS A O 1
ATOM 740 N N . HIS A 1 96 ? 6.104 -67.312 24.223 1.00 39.88 96 HIS A N 1
ATOM 741 C CA . HIS A 1 96 ? 6.226 -68.411 23.229 1.00 39.88 96 HIS A CA 1
ATOM 742 C C . HIS A 1 96 ? 5.937 -67.996 21.772 1.00 39.88 96 HIS A C 1
ATOM 744 O O . HIS A 1 96 ? 4.980 -67.291 21.513 1.00 39.88 96 HIS A O 1
ATOM 750 N N . LYS A 1 97 ? 6.672 -68.411 20.731 1.00 38.09 97 LYS A N 1
ATOM 751 C CA . LYS A 1 97 ? 7.927 -69.163 20.544 1.00 38.09 97 LYS A CA 1
ATOM 752 C C . LYS A 1 97 ? 8.391 -68.885 19.102 1.00 38.09 97 LYS A C 1
ATOM 754 O O . LYS A 1 97 ? 7.565 -68.707 18.216 1.00 38.09 97 LYS A O 1
ATOM 759 N N . VAL A 1 98 ? 9.704 -68.896 18.906 1.00 39.03 98 VAL A N 1
ATOM 760 C CA . VAL A 1 98 ? 10.427 -68.858 17.624 1.00 39.03 98 VAL A CA 1
ATOM 761 C C . VAL A 1 98 ? 9.902 -69.910 16.630 1.00 39.03 98 VAL A C 1
ATOM 763 O O . VAL A 1 98 ? 9.791 -71.082 17.004 1.00 39.03 98 VAL A O 1
ATOM 766 N N . HIS A 1 99 ? 9.683 -69.517 15.372 1.00 40.56 99 HIS A N 1
ATOM 767 C CA . HIS A 1 99 ? 10.133 -70.275 14.199 1.00 40.56 99 HIS A CA 1
ATOM 768 C C . HIS A 1 99 ? 10.396 -69.317 13.038 1.00 40.56 99 HIS A C 1
ATOM 770 O O . HIS A 1 99 ? 9.482 -68.522 12.732 1.00 40.56 99 HIS A O 1
#

Sequence (99 aa):
IIASDIEQLNKFSCGGYSDETTIVYLVHPCHILSALEILGFRVVASSSTAVKQDYNEYMWTMRKEFSEPEPLDTETAVKENLSNIGREAAGLESCHKVH

InterPro domains:
  IPR036717 GFRP superfamily [G3DSA:3.30.1410.10] (6-65)

Radius of gyration: 27.5 Å; Cα contacts (8 Å, |Δi|>4): 78; chain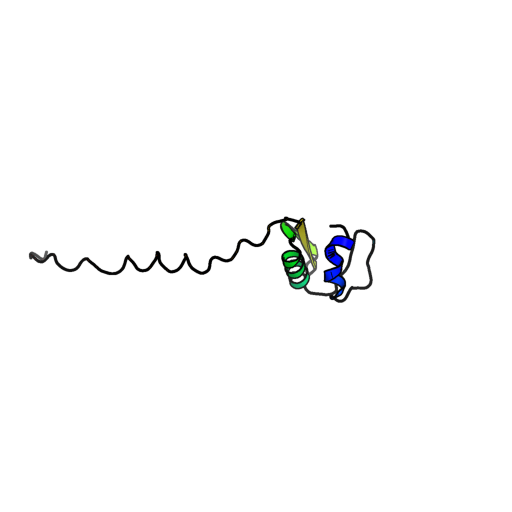s: 1; bounding box: 28×84×52 Å

Solvent-accessible surface area (backbone atoms only — not comparable to full-atom values): 6944 Å² total; per-residue (Å²): 128,58,60,80,82,48,58,84,55,69,82,49,63,64,64,83,52,70,61,82,82,46,77,41,64,75,63,66,65,68,62,56,52,54,53,39,40,78,72,34,30,42,79,78,46,74,52,74,48,79,80,50,102,89,43,76,49,76,48,73,45,71,43,80,48,95,66,75,78,75,78,82,73,85,74,66,82,73,71,80,77,69,82,82,80,84,88,90,85,89,84,81,88,83,88,87,79,93,130

Foldseek 3Di:
DFVVLPVVCVVADWPPDDDRPDTHGPDDVVVVQVSVVVSQKDFPDKDWDDPDPPDIDIDTDIDRDPDDPDPPPVPPPPPPPPPPPDDDDDDDDDDDDDD

Secondary structure (DSSP, 8-state):
--GGGGGGGGGS-EEEEE-SS-EEE-S-HHHHHHHHHHTTEEEEEEEEEEEETTEEEEEEEEEE---PPPP--TTSTTSSSSSSS--------------

Mean predicted aligned error: 15.43 Å

Nearest PDB structures (foldseek):
  1qzz-assembly1_A  TM=6.613E-01  e=1.375E+00  Streptomyces purpurascens
  7o4o-assembly1_A  TM=7.416E-01  e=2.314E+00  Staphylococcus aureus
  7aeb-assembly1_S  TM=3.941E-01  e=5.749E+00  Algoriphagus machipongonensis
  8owx-assembly2_B  TM=3.861E-01  e=3.418E+00  Homo sapiens
  7y4l-assembly1_b7  TM=1.877E-01  e=2.314E+00  Porphyridium purpureum